Protein AF-A0A4Q5S3W0-F1 (afdb_monomer)

Solvent-accessible surface area (backbone atoms only — not comparable to full-atom values): 9272 Å² total; per-residue (Å²): 74,95,54,60,67,62,46,53,51,48,44,29,72,75,70,70,49,23,37,28,46,32,38,72,36,63,90,73,89,67,72,63,50,36,29,35,70,82,35,86,47,76,82,30,30,41,40,31,40,32,25,59,81,91,46,76,46,78,47,56,24,71,70,56,92,60,81,40,76,65,54,49,39,42,76,76,72,42,69,72,87,57,62,53,79,47,75,51,96,54,44,70,61,51,54,50,51,45,48,74,72,70,40,46,64,44,30,39,39,37,36,78,93,41,34,38,38,38,30,32,58,32,42,92,83,70,68,28,35,42,30,40,36,45,63,32,71,69,46,51,52,52,54,50,51,52,33,55,50,19,75,67,50,86,80,68,73,51,67,41,81,46,81,79,130

Mean predicted aligned error: 3.51 Å

Secondary structure (DSSP, 8-state):
---HHHHHHHHHHHH----EEEEEE-SS--SSEEEETTEE----EEEEEEEETTEEEEEEEE-S----HHHHHHHHH-SS--EEEEE-SSHHHHHHHHHHTT--EEEEEEETTTEEEEEE--HHHHSSEEEEEEE-HHHHHHHHHHHHHHHT--SSS-EEEEPP-

Nearest PDB structures (foldseek):
  6bu2-assembly1_A  TM=6.982E-01  e=1.074E-04  Mycobacterium tuberculosis H37Rv
  6qh4-as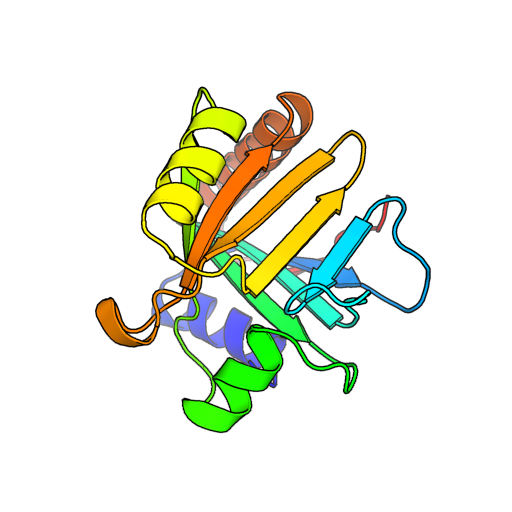sembly2_B  TM=7.140E-01  e=3.684E-04  Homo sapiens
  6qh4-assembly1_C  TM=6.798E-01  e=8.209E-04  Homo sapiens
  3rmu-assembly2_D  TM=6.632E-01  e=1.945E-03  Homo sapiens
  6qh4-assembly1_A  TM=6.813E-01  e=2.648E-03  Homo sapiens

Foldseek 3Di:
DADVVVVLVCCCVPPVWFQKAKEFFDDDDQPWAKDAQRHGDDFGDMWIWTDDQPDIDIDDDGDDPTDALVVVCCVPPNDDAAEDEDEDPDLVVVVVVCVVVVFGQRMWTDRPLAKTKTWTPCCVPPVHIYIYIDGDPVNVVVVVVRHVCRVPDPSPPSYHYDDDD

Radius of gyration: 15.9 Å; Cα contacts (8 Å, |Δi|>4): 300; chains: 1; bounding box: 43×34×37 Å

Structure (mmCIF, N/CA/C/O backbone):
data_AF-A0A4Q5S3W0-F1
#
_entry.id   AF-A0A4Q5S3W0-F1
#
loop_
_atom_site.group_PDB
_atom_site.id
_atom_site.type_symbol
_atom_site.label_atom_id
_atom_site.label_alt_id
_atom_site.label_comp_id
_atom_site.label_asym_id
_atom_site.label_entity_id
_atom_site.label_seq_id
_atom_site.pdbx_PDB_ins_code
_atom_site.Cartn_x
_atom_site.Cartn_y
_atom_site.Cartn_z
_atom_site.occupancy
_atom_site.B_iso_or_equiv
_atom_site.auth_seq_id
_atom_site.auth_comp_id
_atom_site.auth_asym_id
_atom_site.auth_atom_id
_atom_site.pdbx_PDB_model_num
ATOM 1 N N . MET A 1 1 ? 3.493 -7.693 6.218 1.00 93.69 1 MET A N 1
ATOM 2 C CA . MET A 1 1 ? 4.465 -8.808 6.386 1.00 93.69 1 MET A CA 1
ATOM 3 C C . MET A 1 1 ? 5.479 -8.464 7.467 1.00 93.69 1 MET A C 1
ATOM 5 O O . MET A 1 1 ? 5.477 -7.321 7.905 1.00 93.69 1 MET A O 1
ATOM 9 N N . THR A 1 2 ? 6.307 -9.422 7.899 1.00 95.44 2 THR A N 1
ATOM 10 C CA . THR A 1 2 ? 7.346 -9.208 8.931 1.00 95.44 2 THR A CA 1
ATOM 11 C C . THR A 1 2 ? 8.768 -9.070 8.375 1.00 95.44 2 THR A C 1
ATOM 13 O O . THR A 1 2 ? 9.614 -8.506 9.059 1.00 95.44 2 THR A O 1
ATOM 16 N N . ASP A 1 3 ? 9.024 -9.548 7.153 1.00 97.25 3 ASP A N 1
ATOM 17 C CA . ASP A 1 3 ? 10.288 -9.363 6.429 1.00 97.25 3 ASP A CA 1
ATOM 18 C C . ASP A 1 3 ? 10.002 -9.083 4.944 1.00 97.25 3 ASP A C 1
ATOM 20 O O . ASP A 1 3 ? 9.650 -9.975 4.168 1.00 97.25 3 ASP A O 1
ATOM 24 N N . ILE A 1 4 ? 10.107 -7.814 4.557 1.00 98.19 4 ILE A N 1
ATOM 25 C CA . ILE A 1 4 ? 9.831 -7.341 3.203 1.00 98.19 4 ILE A CA 1
ATOM 26 C C . ILE A 1 4 ? 10.928 -7.742 2.217 1.00 98.19 4 ILE A C 1
ATOM 28 O O . ILE A 1 4 ? 10.634 -7.909 1.038 1.00 98.19 4 ILE A O 1
ATOM 32 N N . PHE A 1 5 ? 12.172 -7.942 2.665 1.00 98.12 5 PHE A N 1
ATOM 33 C CA . PHE A 1 5 ? 13.259 -8.368 1.779 1.00 98.12 5 PHE A CA 1
ATOM 34 C C . PHE A 1 5 ? 13.069 -9.823 1.372 1.00 98.12 5 PHE A C 1
ATOM 36 O O . PHE A 1 5 ? 13.166 -10.148 0.188 1.00 98.12 5 PHE A O 1
ATOM 43 N N . ALA A 1 6 ? 12.704 -10.676 2.332 1.00 98.12 6 ALA A N 1
ATOM 44 C CA . ALA A 1 6 ? 12.301 -12.045 2.042 1.00 98.12 6 ALA A CA 1
ATOM 45 C C . ALA A 1 6 ? 11.076 -12.084 1.113 1.00 98.12 6 ALA A C 1
ATOM 47 O O . ALA A 1 6 ? 11.063 -12.859 0.158 1.00 98.12 6 ALA A O 1
ATOM 48 N N . ALA A 1 7 ? 10.077 -11.222 1.337 1.00 98.00 7 ALA A N 1
ATOM 49 C CA . ALA A 1 7 ? 8.895 -11.153 0.480 1.00 98.00 7 ALA A CA 1
ATOM 50 C C . ALA A 1 7 ? 9.231 -10.711 -0.957 1.00 98.00 7 ALA A C 1
ATOM 52 O O . ALA A 1 7 ? 8.827 -11.386 -1.901 1.00 98.00 7 ALA A O 1
ATOM 53 N N . MET A 1 8 ? 10.011 -9.640 -1.150 1.00 98.44 8 MET A N 1
ATOM 54 C CA . MET A 1 8 ? 10.455 -9.202 -2.484 1.00 98.44 8 MET A CA 1
ATOM 55 C C . MET A 1 8 ? 11.221 -10.311 -3.213 1.00 98.44 8 MET A C 1
ATOM 57 O O . MET A 1 8 ? 10.956 -10.573 -4.387 1.00 98.44 8 MET A O 1
ATOM 61 N N . ALA A 1 9 ? 12.125 -11.011 -2.517 1.00 98.06 9 ALA A N 1
ATOM 62 C CA . ALA A 1 9 ? 12.862 -12.139 -3.083 1.00 98.06 9 ALA A CA 1
ATOM 63 C C . ALA A 1 9 ? 11.935 -13.302 -3.481 1.00 98.06 9 ALA A C 1
ATOM 65 O O . ALA A 1 9 ? 12.111 -13.884 -4.550 1.00 98.06 9 ALA A O 1
ATOM 66 N N . GLN A 1 10 ? 10.923 -13.618 -2.666 1.00 97.50 10 GLN A N 1
ATOM 67 C CA . GLN A 1 10 ? 9.922 -14.641 -2.990 1.00 97.50 10 GLN A CA 1
ATOM 68 C C . GLN A 1 10 ? 9.097 -14.268 -4.223 1.00 97.50 10 GLN A C 1
ATOM 70 O O . GLN A 1 10 ? 8.951 -15.093 -5.120 1.00 97.50 10 GLN A O 1
ATOM 75 N N . TRP A 1 11 ? 8.590 -13.035 -4.297 1.00 97.50 11 TRP A N 1
ATOM 76 C CA . TRP A 1 11 ? 7.824 -12.559 -5.453 1.00 97.50 11 TRP A CA 1
ATOM 77 C C . TRP A 1 11 ? 8.663 -12.554 -6.731 1.00 97.50 11 TRP A C 1
ATOM 79 O O . TRP A 1 11 ? 8.210 -13.031 -7.771 1.00 97.50 11 TRP A O 1
ATOM 89 N N . THR A 1 12 ? 9.913 -12.104 -6.626 1.00 98.00 12 THR A N 1
ATOM 90 C CA . THR A 1 12 ? 10.872 -12.142 -7.732 1.00 98.00 12 THR A CA 1
ATOM 91 C C . THR A 1 12 ? 11.125 -13.578 -8.197 1.00 98.00 12 THR A C 1
ATOM 93 O O . THR A 1 12 ? 11.044 -13.869 -9.385 1.00 98.00 12 THR A O 1
ATOM 96 N N . GLY A 1 13 ? 11.405 -14.502 -7.272 1.00 97.31 13 GLY A N 1
ATOM 97 C CA . GLY A 1 13 ? 11.753 -15.884 -7.605 1.00 97.31 13 GLY A CA 1
ATOM 98 C C . GLY A 1 13 ? 10.583 -16.729 -8.114 1.00 97.31 13 GLY A C 1
ATOM 99 O O . GLY A 1 13 ? 10.784 -17.586 -8.970 1.00 97.31 13 GLY A O 1
ATOM 100 N N . LEU A 1 14 ? 9.370 -16.508 -7.599 1.00 96.75 14 LEU A N 1
ATOM 101 C CA . LEU A 1 14 ? 8.184 -17.281 -7.983 1.00 96.75 14 LEU A CA 1
ATOM 102 C C . LEU A 1 14 ? 7.526 -16.760 -9.260 1.00 96.75 14 LEU A C 1
ATOM 104 O O . LEU A 1 14 ? 7.054 -17.560 -10.065 1.00 96.75 14 LEU A O 1
ATOM 108 N N . PHE A 1 15 ? 7.472 -15.439 -9.426 1.00 95.50 15 PHE A N 1
ATOM 109 C CA . PHE A 1 15 ? 6.669 -14.805 -10.472 1.00 95.50 15 PHE A CA 1
ATOM 110 C C . PHE A 1 15 ? 7.498 -14.000 -11.474 1.00 95.50 15 PHE A C 1
ATOM 112 O O . PHE A 1 15 ? 6.951 -13.543 -12.469 1.00 95.50 15 PHE A O 1
ATOM 119 N N . GLY A 1 16 ? 8.802 -13.816 -11.242 1.00 95.69 16 GLY A N 1
ATOM 120 C CA . GLY A 1 16 ? 9.631 -12.960 -12.093 1.00 95.69 16 GLY A CA 1
ATOM 121 C C . GLY A 1 16 ? 9.274 -11.475 -11.982 1.00 95.69 16 GLY A C 1
ATOM 122 O O . GLY A 1 16 ? 9.587 -10.706 -12.883 1.00 95.69 16 GLY A O 1
ATOM 123 N N . VAL A 1 17 ? 8.610 -11.070 -10.895 1.00 96.25 17 VAL A N 1
ATOM 124 C CA . VAL A 1 17 ? 8.181 -9.684 -10.672 1.00 96.25 17 VAL A CA 1
ATOM 125 C C . VAL A 1 17 ? 9.356 -8.843 -10.190 1.00 96.25 17 VAL A C 1
ATOM 127 O O . VAL A 1 17 ? 9.997 -9.181 -9.195 1.00 96.25 17 VAL A O 1
ATOM 130 N N . GLY A 1 18 ? 9.592 -7.716 -10.856 1.00 96.38 18 GLY A N 1
ATOM 131 C CA . GLY A 1 18 ? 10.578 -6.727 -10.448 1.00 96.38 18 GLY A CA 1
ATOM 132 C C . GLY A 1 18 ? 10.780 -5.611 -11.488 1.00 96.38 18 GLY A C 1
ATOM 133 O O . GLY A 1 18 ? 10.116 -5.590 -12.523 1.00 96.38 18 GLY A O 1
ATOM 134 N N . PRO A 1 19 ? 11.673 -4.646 -11.208 1.00 98.38 19 PRO A N 1
ATOM 135 C CA . PRO A 1 19 ? 12.298 -4.453 -9.908 1.00 98.38 19 PRO A CA 1
ATOM 136 C C . PRO A 1 19 ? 11.253 -3.968 -8.891 1.00 98.38 19 PRO A C 1
ATOM 138 O O . PRO A 1 19 ? 10.188 -3.461 -9.256 1.00 98.38 19 PRO A O 1
ATOM 141 N N . PHE A 1 20 ? 11.555 -4.110 -7.608 1.00 98.62 20 PHE A N 1
ATOM 142 C CA . PHE A 1 20 ? 10.811 -3.466 -6.533 1.00 98.62 20 PHE A CA 1
ATOM 143 C C . PHE A 1 20 ? 11.417 -2.098 -6.216 1.00 98.62 20 PHE A C 1
ATOM 145 O O . PHE A 1 20 ? 12.617 -1.979 -5.984 1.00 98.62 20 PHE A O 1
ATOM 152 N N . PHE A 1 21 ? 10.581 -1.068 -6.159 1.00 98.12 21 PHE A N 1
ATOM 153 C CA . PHE A 1 21 ? 10.924 0.271 -5.689 1.00 98.12 21 PHE A CA 1
ATOM 154 C C . PHE A 1 21 ? 10.673 0.337 -4.182 1.00 98.12 21 PHE A C 1
ATOM 156 O O . PHE A 1 21 ? 9.521 0.382 -3.746 1.00 98.12 21 PHE A O 1
ATOM 163 N N . LEU A 1 22 ? 11.743 0.297 -3.388 1.00 97.69 22 LEU A N 1
ATOM 164 C CA . LEU A 1 22 ? 11.684 0.226 -1.931 1.00 97.69 22 LEU A CA 1
ATOM 165 C C . LEU A 1 22 ? 11.746 1.623 -1.308 1.00 97.69 22 LEU A C 1
ATOM 167 O O . LEU A 1 22 ? 12.716 2.356 -1.475 1.00 97.69 22 LEU A O 1
ATOM 171 N N . TYR A 1 23 ? 10.730 1.958 -0.523 1.00 94.06 23 TYR A N 1
ATOM 172 C CA . TYR A 1 23 ? 10.621 3.190 0.243 1.00 94.06 23 TYR A CA 1
ATOM 173 C C . TYR A 1 23 ? 10.865 2.924 1.722 1.00 94.06 23 TYR A C 1
ATOM 175 O O . TYR A 1 23 ? 10.155 2.134 2.352 1.00 94.06 23 TYR A O 1
ATOM 183 N N . ARG A 1 24 ? 11.823 3.654 2.301 1.00 92.75 24 ARG A N 1
ATOM 184 C CA . ARG A 1 24 ? 12.076 3.664 3.745 1.00 92.75 24 ARG A CA 1
ATOM 185 C C . ARG A 1 24 ? 11.354 4.817 4.408 1.00 92.75 24 ARG A C 1
ATOM 187 O O . ARG A 1 24 ? 11.559 5.992 4.094 1.00 92.75 24 ARG A O 1
ATOM 194 N N . ILE A 1 25 ? 10.491 4.473 5.348 1.00 88.50 25 ILE A N 1
ATOM 195 C CA . ILE A 1 25 ? 9.631 5.416 6.034 1.00 88.50 25 ILE A CA 1
ATOM 196 C C . ILE A 1 25 ? 10.058 5.432 7.500 1.00 88.50 25 ILE A C 1
ATOM 198 O O . ILE A 1 25 ? 9.545 4.664 8.300 1.00 88.50 25 ILE A O 1
ATOM 202 N N . GLY A 1 26 ? 11.032 6.290 7.813 1.00 82.75 26 GLY A N 1
ATOM 203 C CA . GLY A 1 26 ? 11.494 6.531 9.180 1.00 82.75 26 GLY A CA 1
ATOM 204 C C . GLY A 1 26 ? 10.574 7.425 10.012 1.00 82.75 26 GLY A C 1
ATOM 205 O O . GLY A 1 26 ? 9.504 7.844 9.552 1.00 82.75 26 GLY A O 1
ATOM 206 N N . ASP A 1 27 ? 11.058 7.739 11.208 1.00 65.38 27 ASP A N 1
ATOM 207 C CA . ASP A 1 27 ? 10.417 8.615 12.178 1.00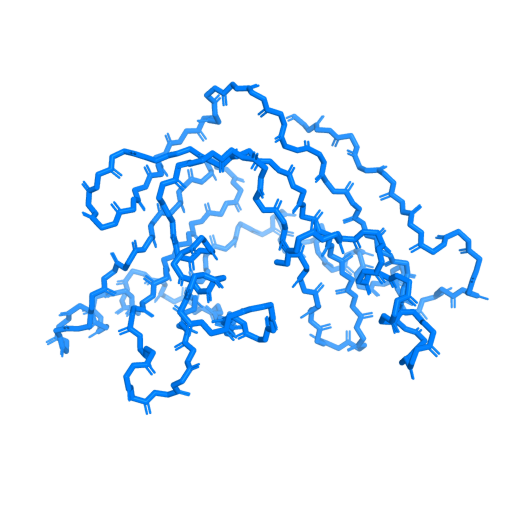 65.38 27 ASP A CA 1
ATOM 208 C C . ASP A 1 27 ? 10.232 10.037 11.624 1.00 65.38 27 ASP A C 1
ATOM 210 O O . ASP A 1 27 ? 10.994 10.547 10.797 1.00 65.38 27 ASP A O 1
ATOM 214 N N . GLY A 1 28 ? 9.133 10.670 12.019 1.00 61.75 28 GLY A N 1
ATOM 215 C CA . GLY A 1 28 ? 8.823 12.040 11.634 1.00 61.75 28 GLY A CA 1
ATOM 216 C C . GLY A 1 28 ? 7.382 12.225 11.189 1.00 61.75 28 GLY A C 1
ATOM 217 O O . GLY A 1 28 ? 6.778 11.371 10.539 1.00 61.75 28 GLY A O 1
ATOM 218 N N . ALA A 1 29 ? 6.836 13.392 11.526 1.00 53.00 29 ALA A N 1
ATOM 219 C CA . ALA A 1 29 ? 5.527 13.807 11.060 1.00 53.00 29 ALA A CA 1
ATOM 220 C C . ALA A 1 29 ? 5.540 13.886 9.528 1.00 53.00 29 ALA A C 1
ATOM 222 O O . ALA A 1 29 ? 6.164 14.773 8.943 1.00 53.00 29 ALA A O 1
ATOM 223 N N . ARG A 1 30 ? 4.844 12.958 8.868 1.00 65.75 30 ARG A N 1
ATOM 224 C CA . ARG A 1 30 ? 4.467 13.150 7.470 1.00 65.75 30 ARG A CA 1
ATOM 225 C C . ARG A 1 30 ? 3.525 14.355 7.416 1.00 65.75 30 ARG A C 1
ATOM 227 O O . ARG A 1 30 ? 2.597 14.407 8.226 1.00 65.75 30 ARG A O 1
ATOM 234 N N . PRO A 1 31 ? 3.741 15.325 6.515 1.00 56.19 31 PRO A N 1
ATOM 235 C CA . PRO A 1 31 ? 2.749 16.366 6.304 1.00 56.19 31 PRO A CA 1
ATOM 236 C C . PRO A 1 31 ? 1.428 15.702 5.906 1.00 56.19 31 PRO A C 1
ATOM 238 O O . PRO A 1 31 ? 1.422 14.815 5.054 1.00 56.19 31 PRO A O 1
ATOM 241 N N . GLY A 1 32 ? 0.336 16.118 6.547 1.00 75.62 32 GLY A N 1
ATOM 242 C CA . GLY A 1 32 ? -1.000 15.587 6.293 1.00 75.62 32 GLY A CA 1
ATOM 243 C C . GLY A 1 32 ? -1.705 15.020 7.519 1.00 75.62 32 GLY A C 1
ATOM 244 O O . GLY A 1 32 ? -1.291 15.230 8.661 1.00 75.62 32 GLY A O 1
ATOM 245 N N . VAL A 1 33 ? -2.807 14.321 7.257 1.00 83.62 33 VAL A N 1
ATOM 246 C CA . VAL A 1 33 ? -3.663 13.694 8.268 1.00 83.62 33 VAL A CA 1
ATOM 247 C C . VAL A 1 33 ? -3.594 12.188 8.082 1.00 83.62 33 VAL A C 1
ATOM 249 O O . VAL A 1 33 ? -3.676 11.678 6.969 1.00 83.62 33 VAL A O 1
ATOM 252 N N . SER A 1 34 ? -3.412 11.455 9.172 1.00 92.25 34 SER A N 1
ATOM 253 C CA . SER A 1 34 ? -3.483 9.999 9.167 1.00 92.25 34 SER A CA 1
ATOM 254 C C . SER A 1 34 ? -4.276 9.546 10.379 1.00 92.25 34 SER A C 1
ATOM 256 O O . SER A 1 34 ? -3.943 9.904 11.511 1.00 92.25 34 SER A O 1
ATOM 258 N N . LEU A 1 35 ? -5.355 8.810 10.132 1.00 95.94 35 LEU A N 1
ATOM 259 C CA . LEU A 1 35 ? -6.269 8.312 11.148 1.00 95.94 35 LEU A CA 1
ATOM 260 C C . LEU A 1 35 ? -6.368 6.796 11.049 1.00 95.94 35 LEU A C 1
ATOM 262 O O . LEU A 1 35 ? -6.514 6.262 9.957 1.00 95.94 35 LEU A O 1
ATOM 266 N N . TYR A 1 36 ? -6.363 6.120 12.191 1.00 97.12 36 TYR A N 1
ATOM 267 C CA . TYR A 1 36 ? -6.736 4.718 12.328 1.00 97.12 36 TYR A CA 1
ATOM 268 C C . TYR A 1 36 ? -7.913 4.624 13.299 1.00 97.12 36 TYR A C 1
ATOM 270 O O . TYR A 1 36 ? -7.818 5.088 14.440 1.00 97.12 36 TYR A O 1
ATOM 278 N N . ARG A 1 37 ? -9.046 4.090 12.827 1.00 96.94 37 ARG A N 1
ATOM 279 C CA . ARG A 1 37 ? -10.326 4.028 13.558 1.00 96.94 37 ARG A CA 1
ATOM 280 C C . ARG A 1 37 ? -10.661 5.366 14.243 1.00 96.94 37 ARG A C 1
ATOM 282 O O . ARG A 1 37 ? -10.954 5.440 15.438 1.00 96.94 37 ARG A O 1
ATOM 289 N N . GLY A 1 38 ? -10.513 6.451 13.475 1.00 96.06 38 GLY A N 1
ATOM 290 C CA . GLY A 1 38 ? -10.779 7.835 13.887 1.00 96.06 38 GLY A CA 1
ATOM 291 C C . GLY A 1 38 ? -9.735 8.492 14.801 1.00 96.06 38 GLY A C 1
ATOM 292 O O . GLY A 1 38 ? -9.924 9.642 15.195 1.00 96.06 38 GLY A O 1
ATOM 293 N N . LYS A 1 39 ? -8.639 7.810 15.156 1.00 95.19 39 LYS A N 1
ATOM 294 C CA . LYS A 1 39 ? -7.584 8.351 16.032 1.00 95.19 39 LYS A CA 1
ATOM 295 C C . LYS A 1 39 ? -6.319 8.686 15.242 1.00 95.19 39 LYS A C 1
ATOM 297 O O . LYS A 1 39 ? -6.002 7.937 14.324 1.00 95.19 39 LYS A O 1
ATOM 302 N N . PRO A 1 40 ? -5.567 9.743 15.608 1.00 93.44 40 PRO A N 1
ATOM 303 C CA . PRO A 1 40 ? -4.287 10.049 14.977 1.00 93.44 40 PRO A CA 1
ATOM 304 C C . PRO A 1 40 ? -3.357 8.837 14.948 1.00 93.44 40 PRO A C 1
ATOM 306 O O . PRO A 1 40 ? -3.197 8.143 15.953 1.00 93.44 40 PRO A O 1
ATOM 309 N N . TRP A 1 41 ? -2.743 8.606 13.795 1.00 91.25 41 TRP A N 1
ATOM 310 C CA . TRP A 1 41 ? -1.892 7.454 13.540 1.00 91.25 41 TRP A CA 1
ATOM 311 C C . TRP A 1 41 ? -0.661 7.845 12.719 1.00 91.25 41 TRP A C 1
ATOM 313 O O . TRP A 1 41 ? -0.689 8.824 11.974 1.00 91.25 41 TRP A O 1
ATOM 323 N N . GLN A 1 42 ? 0.430 7.090 12.866 1.00 88.62 42 GLN A N 1
ATOM 324 C CA . GLN A 1 42 ? 1.671 7.300 12.125 1.00 88.62 42 GLN A CA 1
ATOM 325 C C . GLN A 1 42 ? 2.266 5.971 11.667 1.00 88.62 42 GLN A C 1
ATOM 327 O O . GLN A 1 42 ? 2.462 5.054 12.465 1.00 88.62 42 GLN A O 1
ATOM 332 N N . PHE A 1 43 ? 2.612 5.906 10.383 1.00 90.31 43 PHE A N 1
ATOM 333 C CA . PHE A 1 43 ? 3.319 4.771 9.808 1.00 90.31 43 PHE A CA 1
ATOM 334 C C . PHE A 1 43 ? 4.831 4.962 9.882 1.00 90.31 43 PHE A C 1
ATOM 336 O O . PHE A 1 43 ? 5.366 5.935 9.344 1.00 90.31 43 PHE A O 1
ATOM 343 N N . GLU A 1 44 ? 5.510 3.953 10.411 1.00 92.00 44 GLU A N 1
ATOM 344 C CA . GLU A 1 44 ? 6.936 3.732 10.201 1.00 92.00 44 GLU A CA 1
ATOM 345 C C . GLU A 1 44 ? 7.132 2.335 9.635 1.00 92.00 44 GLU A C 1
ATOM 347 O O . GLU A 1 44 ? 6.451 1.387 10.040 1.00 92.00 44 GLU A O 1
ATOM 352 N N . GLY A 1 45 ? 8.065 2.208 8.700 1.00 94.19 45 GLY A N 1
ATOM 353 C CA . GLY A 1 45 ? 8.381 0.931 8.090 1.00 94.19 45 GLY A CA 1
ATOM 354 C C . GLY A 1 45 ? 8.806 1.048 6.640 1.00 94.19 45 GLY A C 1
ATOM 355 O O . GLY A 1 45 ? 9.457 2.009 6.226 1.00 94.19 45 GLY A O 1
ATOM 356 N N . LEU A 1 46 ? 8.458 0.026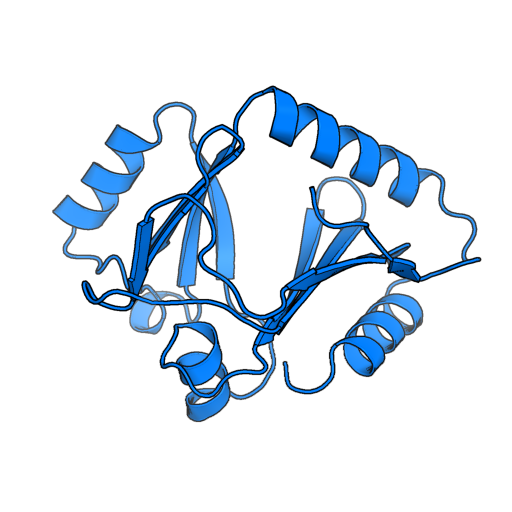 5.873 1.00 95.94 46 LEU A N 1
ATOM 357 C CA . LEU A 1 46 ? 8.901 -0.192 4.509 1.00 95.94 46 LEU A CA 1
ATOM 358 C C . LEU A 1 46 ? 7.691 -0.429 3.610 1.00 95.94 46 LEU A C 1
ATOM 360 O O . LEU A 1 46 ? 6.786 -1.189 3.965 1.00 95.94 46 LEU A O 1
ATOM 364 N N . ILE A 1 47 ? 7.707 0.205 2.442 1.00 96.75 47 ILE A N 1
ATOM 365 C CA . ILE A 1 47 ? 6.768 -0.064 1.350 1.00 96.75 47 ILE A CA 1
ATOM 366 C C . ILE A 1 47 ? 7.596 -0.396 0.119 1.00 96.75 47 ILE A C 1
ATOM 368 O O . ILE A 1 47 ? 8.517 0.347 -0.207 1.00 96.75 47 ILE A O 1
ATOM 372 N N . ALA A 1 48 ? 7.287 -1.492 -0.562 1.00 98.19 48 ALA A N 1
ATOM 373 C CA . ALA A 1 48 ? 7.907 -1.837 -1.831 1.00 98.19 48 ALA A CA 1
ATOM 374 C C . ALA A 1 48 ? 6.836 -1.963 -2.911 1.00 98.19 48 ALA A C 1
ATOM 376 O O . ALA A 1 48 ? 5.879 -2.717 -2.748 1.00 98.19 48 ALA A O 1
ATOM 377 N N . LEU A 1 49 ? 7.012 -1.229 -4.006 1.00 98.19 49 LEU A N 1
ATOM 378 C CA . LEU A 1 49 ? 6.098 -1.237 -5.144 1.00 98.19 49 LEU A CA 1
ATOM 379 C C . LEU A 1 49 ? 6.747 -1.945 -6.325 1.00 98.19 49 LEU A C 1
ATOM 381 O O . LEU A 1 49 ? 7.917 -1.719 -6.614 1.00 98.19 49 LEU A O 1
ATOM 385 N N . SER A 1 50 ? 5.988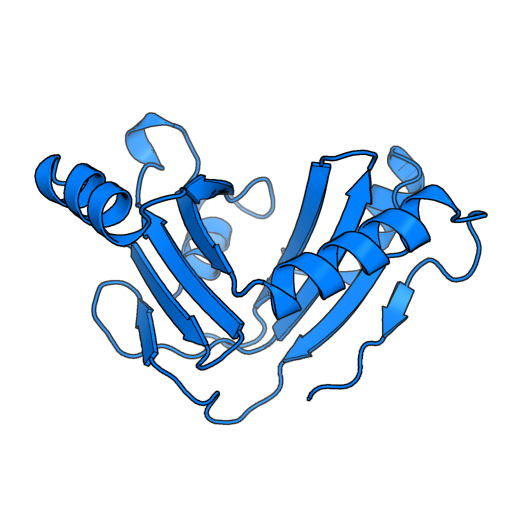 -2.759 -7.039 1.00 98.44 50 SER A N 1
ATOM 386 C CA . SER A 1 50 ? 6.369 -3.275 -8.351 1.00 98.44 50 SER A CA 1
ATOM 387 C C . SER A 1 50 ? 5.137 -3.379 -9.241 1.00 98.44 50 SER A C 1
ATOM 389 O O . SER A 1 50 ? 4.016 -3.112 -8.802 1.00 98.44 50 SER A O 1
ATOM 391 N N . PHE A 1 51 ? 5.348 -3.739 -10.499 1.00 98.38 51 PHE A N 1
ATOM 392 C CA . PHE A 1 51 ? 4.283 -3.923 -11.470 1.00 98.38 51 PHE A CA 1
ATOM 393 C C . PHE A 1 51 ? 4.492 -5.205 -12.265 1.00 98.38 51 PHE A C 1
ATOM 395 O O . PHE A 1 51 ? 5.612 -5.508 -12.671 1.00 98.38 51 PHE A O 1
ATOM 402 N N . ASP A 1 52 ? 3.389 -5.894 -12.537 1.00 96.81 52 ASP A N 1
ATOM 403 C CA . ASP A 1 52 ? 3.297 -6.950 -13.541 1.00 96.81 52 ASP A CA 1
ATOM 40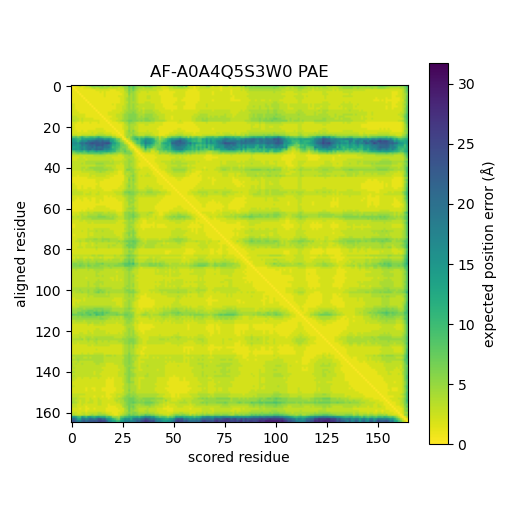4 C C . ASP A 1 52 ? 2.160 -6.608 -14.510 1.00 96.81 52 ASP A C 1
ATOM 406 O O . ASP A 1 52 ? 0.978 -6.631 -14.157 1.00 96.81 52 ASP A O 1
ATOM 410 N N . GLY A 1 53 ? 2.520 -6.170 -15.718 1.00 95.69 53 GLY A N 1
ATOM 411 C CA . GLY A 1 53 ? 1.576 -5.523 -16.626 1.00 95.69 53 GLY A CA 1
ATOM 412 C C . GLY A 1 53 ? 0.901 -4.316 -15.962 1.00 95.69 53 GLY A C 1
ATOM 413 O O . GLY A 1 53 ? 1.573 -3.383 -15.519 1.00 95.69 53 GLY A O 1
ATOM 414 N N . ASP A 1 54 ? -0.431 -4.336 -15.894 1.00 95.25 54 ASP A N 1
ATOM 415 C CA . ASP A 1 54 ? -1.234 -3.276 -15.271 1.00 95.25 54 ASP A CA 1
ATOM 416 C C . ASP A 1 54 ? -1.478 -3.487 -13.767 1.00 95.25 54 ASP A C 1
ATOM 418 O O . ASP A 1 54 ? -2.000 -2.593 -13.098 1.00 95.25 54 ASP A O 1
ATOM 422 N N . LEU A 1 55 ? -1.094 -4.642 -13.214 1.00 96.69 55 LEU A N 1
ATOM 423 C CA . LEU A 1 55 ? -1.246 -4.932 -11.793 1.00 96.69 55 LEU A CA 1
ATOM 424 C C . LEU A 1 55 ? -0.102 -4.293 -11.002 1.00 96.69 55 LEU A C 1
ATOM 426 O O . LEU A 1 55 ? 1.062 -4.643 -11.190 1.00 96.69 55 LEU A O 1
ATOM 430 N N . GLN A 1 56 ? -0.438 -3.399 -10.071 1.00 97.75 56 GLN A N 1
ATOM 431 C CA . GLN A 1 56 ? 0.507 -2.954 -9.050 1.00 97.75 56 GLN A CA 1
ATOM 432 C C . GLN A 1 56 ? 0.568 -3.979 -7.915 1.00 97.75 56 GLN A C 1
ATOM 434 O O . GLN A 1 56 ? -0.459 -4.393 -7.377 1.00 97.75 56 GLN A O 1
ATOM 439 N N . ILE A 1 57 ? 1.786 -4.342 -7.523 1.00 98.31 57 ILE A N 1
ATOM 440 C CA . ILE A 1 57 ? 2.069 -5.198 -6.375 1.00 98.31 57 ILE A CA 1
ATOM 441 C C . ILE A 1 57 ? 2.692 -4.316 -5.299 1.00 98.31 57 ILE A C 1
ATOM 443 O O . ILE A 1 57 ? 3.778 -3.768 -5.489 1.00 98.31 57 ILE A O 1
ATOM 447 N N . GLU A 1 58 ? 1.997 -4.180 -4.174 1.00 98.19 58 GLU A N 1
ATOM 448 C CA . GLU A 1 58 ? 2.458 -3.417 -3.019 1.00 98.19 58 GLU A CA 1
ATOM 449 C C . GLU A 1 58 ? 2.746 -4.352 -1.842 1.00 98.19 58 GLU A C 1
ATOM 451 O O . GLU A 1 58 ? 1.888 -5.105 -1.374 1.00 98.19 58 GLU A O 1
ATOM 456 N N . LEU A 1 59 ? 3.981 -4.294 -1.349 1.00 98.50 59 LEU A N 1
ATOM 457 C CA . LEU A 1 59 ? 4.422 -5.001 -0.160 1.00 98.50 59 LEU A CA 1
ATOM 458 C C . LEU A 1 59 ? 4.609 -4.002 0.979 1.00 98.50 59 LEU A C 1
ATOM 460 O O . LEU A 1 59 ? 5.305 -3.004 0.825 1.00 98.50 59 LEU A O 1
ATOM 464 N N . ILE A 1 60 ? 4.012 -4.292 2.135 1.00 98.00 60 ILE A N 1
ATOM 465 C CA . ILE A 1 60 ? 4.020 -3.399 3.297 1.00 98.00 60 ILE A CA 1
ATOM 466 C C . ILE A 1 60 ? 4.546 -4.138 4.525 1.00 98.00 60 ILE A C 1
ATOM 468 O O . ILE A 1 60 ? 4.033 -5.198 4.918 1.00 98.00 60 ILE A O 1
ATOM 472 N N . GLN A 1 61 ? 5.543 -3.541 5.171 1.00 97.56 61 GLN A N 1
ATOM 473 C CA . GLN A 1 61 ? 6.033 -3.931 6.487 1.00 97.56 61 GLN A CA 1
ATOM 474 C C . GLN A 1 61 ? 6.018 -2.712 7.400 1.00 97.56 61 GLN A C 1
ATOM 476 O O . GLN A 1 61 ? 6.808 -1.792 7.220 1.00 97.56 61 GLN A O 1
ATOM 481 N N . GLN A 1 62 ? 5.156 -2.733 8.409 1.00 95.69 62 GLN A N 1
ATOM 482 C CA . GLN A 1 62 ? 5.205 -1.754 9.487 1.00 95.69 62 GLN A CA 1
ATOM 483 C C . GLN A 1 62 ? 6.275 -2.168 10.507 1.00 95.69 62 GLN A C 1
ATOM 485 O O . GLN A 1 62 ? 6.379 -3.351 10.831 1.00 95.69 62 GLN A O 1
ATOM 490 N N . SER A 1 63 ? 7.073 -1.214 10.987 1.00 93.31 63 SER A N 1
ATOM 491 C CA . SER A 1 63 ? 8.143 -1.452 11.966 1.00 93.31 63 SER A CA 1
ATOM 492 C C . SER A 1 63 ? 7.866 -0.880 13.354 1.00 93.31 63 SER A C 1
ATOM 494 O O . SER A 1 63 ? 8.525 -1.301 14.298 1.00 93.31 63 SER A O 1
ATOM 496 N N . ASN A 1 64 ? 6.934 0.069 13.491 1.00 91.12 64 ASN A N 1
ATOM 497 C CA . ASN A 1 64 ? 6.512 0.570 14.799 1.00 91.12 64 ASN A CA 1
ATOM 498 C C . ASN A 1 64 ? 5.329 -0.237 15.363 1.00 91.12 64 ASN A C 1
ATOM 500 O O . ASN A 1 64 ? 4.576 -0.878 14.626 1.00 91.12 64 ASN A O 1
ATOM 504 N N . ASP A 1 65 ? 5.115 -0.123 16.673 1.00 90.50 65 ASP A N 1
ATOM 505 C CA . ASP A 1 65 ? 4.063 -0.851 17.398 1.00 90.50 65 ASP A CA 1
ATOM 506 C C . ASP A 1 65 ? 2.699 -0.135 17.381 1.00 90.50 65 ASP A C 1
ATOM 508 O O . ASP A 1 65 ? 1.797 -0.458 18.158 1.00 90.50 65 ASP A O 1
ATOM 512 N N . THR A 1 66 ? 2.521 0.874 16.521 1.00 92.12 66 THR A N 1
ATOM 513 C CA . THR A 1 66 ? 1.255 1.615 16.468 1.00 92.12 66 THR 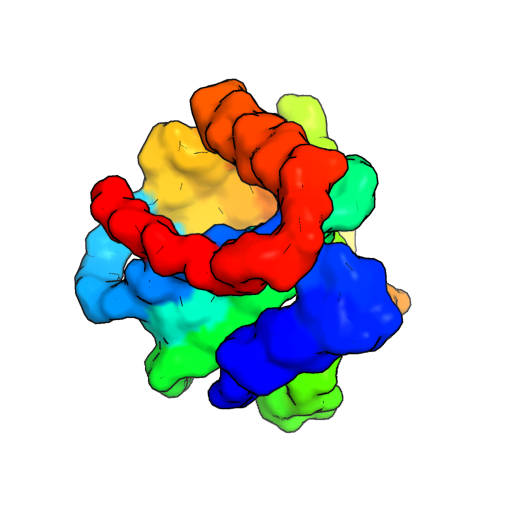A CA 1
ATOM 514 C C . THR A 1 66 ? 0.126 0.734 15.904 1.00 92.12 66 THR A C 1
ATOM 516 O O . THR A 1 66 ? 0.308 0.070 14.878 1.00 92.12 66 THR A O 1
ATOM 519 N N . PRO A 1 67 ? -1.067 0.705 16.527 1.00 95.62 67 PRO A N 1
ATOM 520 C CA . PRO A 1 67 ? -2.206 -0.019 15.969 1.00 95.62 67 PRO A CA 1
ATOM 521 C C . PRO A 1 67 ? -2.581 0.509 14.580 1.00 95.62 67 PRO A C 1
ATOM 523 O O . PRO A 1 67 ? -2.668 1.719 14.392 1.00 95.62 67 PRO A O 1
ATOM 526 N N . SER A 1 68 ? -2.801 -0.393 13.626 1.00 96.69 68 SER A N 1
ATOM 527 C CA . SER A 1 68 ? -3.167 -0.089 12.241 1.00 96.69 68 SER A CA 1
ATOM 528 C C . SER A 1 68 ? -3.893 -1.281 11.614 1.00 96.69 68 SER A C 1
ATOM 530 O O . SER A 1 68 ? -3.880 -2.384 12.163 1.00 96.69 68 SER A O 1
ATOM 532 N N . VAL A 1 69 ? -4.447 -1.099 10.414 1.00 97.31 69 VAL A N 1
ATOM 533 C CA . VAL A 1 69 ? -4.997 -2.212 9.614 1.00 97.31 69 VAL A CA 1
ATOM 534 C C . VAL A 1 69 ? -3.941 -3.287 9.299 1.00 97.31 69 VAL A C 1
ATOM 536 O O . VAL A 1 69 ? -4.261 -4.477 9.205 1.00 97.31 69 VAL A O 1
ATOM 539 N N . TYR A 1 70 ? -2.661 -2.902 9.220 1.00 97.25 70 TYR A N 1
ATOM 540 C CA . TYR A 1 70 ? -1.551 -3.818 8.955 1.00 97.25 70 TYR A CA 1
ATOM 541 C C . TYR A 1 70 ? -1.219 -4.683 10.172 1.00 97.25 70 TYR A C 1
ATOM 543 O O . TYR A 1 70 ? -1.075 -5.901 10.034 1.00 97.25 70 TYR A O 1
ATOM 551 N N . THR A 1 71 ? -1.101 -4.079 11.361 1.00 96.25 71 THR A N 1
ATOM 552 C CA . THR A 1 71 ? -0.819 -4.824 12.599 1.00 96.25 71 THR A CA 1
ATOM 553 C C . THR A 1 71 ? -2.017 -5.669 13.020 1.00 96.25 71 THR A C 1
ATOM 555 O O . THR A 1 71 ? -1.832 -6.815 13.427 1.00 96.25 71 THR A O 1
ATOM 558 N N . GLU A 1 72 ? -3.241 -5.173 12.813 1.00 95.19 72 GLU A N 1
ATOM 559 C CA . GLU A 1 72 ? -4.476 -5.940 13.001 1.00 95.19 72 GLU A CA 1
ATOM 560 C C . GLU A 1 72 ? -4.511 -7.181 12.098 1.00 95.19 72 GLU A C 1
ATOM 562 O O . GLU A 1 72 ? -4.754 -8.295 12.571 1.00 95.19 72 GLU A O 1
ATOM 567 N N . THR A 1 73 ? -4.199 -7.025 10.808 1.00 96.19 73 THR A N 1
ATOM 568 C CA . THR A 1 73 ? -4.149 -8.154 9.868 1.00 96.19 73 THR A CA 1
ATOM 569 C C . THR A 1 73 ? -3.089 -9.174 10.265 1.00 96.19 73 THR A C 1
ATOM 571 O O . THR A 1 73 ? -3.377 -10.370 10.288 1.00 96.19 73 THR A O 1
ATOM 574 N N . LEU A 1 74 ? -1.885 -8.724 10.628 1.00 95.94 74 LEU A N 1
ATOM 575 C CA . LEU A 1 74 ? -0.821 -9.623 11.078 1.00 95.94 74 LEU A CA 1
ATOM 576 C C . LEU A 1 74 ? -1.228 -10.415 12.326 1.00 95.94 74 LEU A C 1
ATOM 578 O O . LEU A 1 74 ? -0.971 -11.615 12.380 1.00 95.94 74 LEU A O 1
ATOM 582 N N . ALA A 1 75 ? -1.881 -9.773 13.296 1.00 95.25 75 ALA A N 1
ATOM 583 C CA . ALA A 1 75 ? -2.303 -10.418 14.537 1.00 95.25 75 ALA A CA 1
ATOM 584 C C . ALA A 1 75 ? -3.444 -11.429 14.338 1.00 95.25 75 ALA A C 1
ATOM 586 O O . ALA A 1 75 ? -3.506 -12.434 15.042 1.00 95.25 75 ALA A O 1
ATOM 587 N N . THR A 1 76 ? -4.351 -11.166 13.396 1.00 94.25 76 THR A N 1
ATOM 588 C CA . THR A 1 76 ? -5.579 -11.960 13.212 1.00 94.25 76 THR A CA 1
ATOM 589 C C . THR A 1 76 ? -5.459 -13.034 12.133 1.00 94.25 76 THR A C 1
ATOM 591 O O . THR A 1 76 ? -6.057 -14.100 12.261 1.00 94.25 76 THR A O 1
ATOM 594 N N . ARG A 1 77 ? -4.703 -12.764 11.062 1.00 93.88 77 ARG A N 1
ATOM 595 C CA . ARG A 1 77 ? -4.633 -13.596 9.846 1.00 93.88 77 ARG A CA 1
ATOM 596 C C . ARG A 1 77 ? -3.205 -13.950 9.427 1.00 93.88 77 ARG A C 1
ATOM 598 O O . ARG A 1 77 ? -3.023 -14.811 8.571 1.00 93.88 77 ARG A O 1
ATOM 605 N N . GLY A 1 78 ? -2.195 -13.317 10.024 1.00 95.06 78 GLY A N 1
ATOM 606 C CA . GLY A 1 78 ? -0.801 -13.453 9.610 1.00 95.06 78 GLY A CA 1
ATOM 607 C C . GLY A 1 78 ? -0.466 -12.635 8.358 1.00 95.06 78 GLY A C 1
ATOM 608 O O . GLY A 1 78 ? -1.225 -11.772 7.918 1.00 95.06 78 GLY A O 1
ATOM 609 N N . ALA A 1 79 ? 0.722 -12.866 7.797 1.00 95.31 79 ALA A N 1
ATOM 610 C CA . ALA A 1 79 ? 1.145 -12.203 6.567 1.00 95.31 79 ALA A CA 1
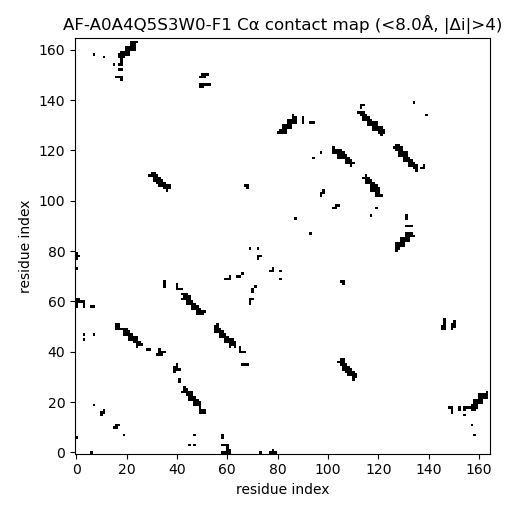ATOM 611 C C . ALA A 1 79 ? 0.414 -12.790 5.349 1.00 95.31 79 ALA A C 1
ATOM 613 O O . ALA A 1 79 ? 0.294 -14.005 5.221 1.00 95.31 79 ALA A O 1
ATOM 614 N N . GLY A 1 80 ? -0.025 -11.930 4.431 1.00 95.00 80 GLY A N 1
ATOM 615 C CA . GLY A 1 80 ? -0.729 -12.349 3.224 1.00 95.00 80 GLY A CA 1
ATOM 616 C C . GLY A 1 80 ? -1.400 -11.176 2.521 1.00 95.00 80 GLY A C 1
ATOM 617 O O . GLY A 1 80 ? -1.014 -10.021 2.717 1.00 95.00 80 GLY A O 1
ATOM 618 N N . PHE A 1 81 ? -2.409 -11.491 1.710 1.00 97.25 81 PHE A N 1
ATOM 619 C CA . PHE A 1 81 ? -3.215 -10.495 1.013 1.00 97.25 81 PHE A CA 1
ATOM 620 C C . PHE A 1 81 ? -3.976 -9.606 2.010 1.00 97.25 81 PHE A C 1
ATOM 622 O O . PHE A 1 81 ? -4.697 -10.109 2.871 1.00 97.25 81 PHE A O 1
ATOM 629 N N . HIS A 1 82 ? -3.792 -8.287 1.904 1.00 98.12 82 HIS A N 1
ATOM 630 C CA . HIS A 1 82 ? -4.353 -7.312 2.846 1.00 98.12 82 HIS A CA 1
ATOM 631 C C . HIS A 1 82 ? -5.563 -6.572 2.277 1.00 98.12 82 HIS A C 1
ATOM 633 O O . HIS A 1 82 ? -6.583 -6.429 2.955 1.00 98.12 82 HIS A O 1
ATOM 639 N N . HIS A 1 83 ? -5.426 -6.061 1.056 1.00 98.25 83 HIS A N 1
ATOM 640 C CA . HIS A 1 83 ? -6.410 -5.198 0.427 1.00 98.25 83 HIS A CA 1
ATOM 641 C C . HIS A 1 83 ? -6.276 -5.240 -1.095 1.00 98.25 83 HIS A C 1
ATOM 643 O O . HIS A 1 83 ? -5.215 -5.583 -1.617 1.00 98.25 83 HIS A O 1
ATOM 649 N N . PHE A 1 84 ? -7.338 -4.837 -1.789 1.00 96.31 84 PHE A N 1
ATOM 650 C CA . PHE A 1 84 ? -7.230 -4.329 -3.153 1.00 96.31 84 PHE A CA 1
ATOM 651 C C . PHE A 1 84 ? -7.485 -2.824 -3.136 1.00 96.31 84 PHE A C 1
ATOM 653 O O . PHE A 1 84 ? -8.269 -2.332 -2.319 1.00 96.31 84 PHE A O 1
ATOM 660 N N . LYS A 1 85 ? -6.835 -2.109 -4.051 1.00 97.06 85 LYS A N 1
ATOM 661 C CA . LYS A 1 85 ? -7.003 -0.671 -4.219 1.00 97.06 85 LYS A CA 1
ATOM 662 C C . LYS A 1 85 ? -7.818 -0.355 -5.457 1.00 97.06 85 LYS A C 1
ATOM 664 O O . LYS A 1 85 ? -7.646 -0.984 -6.500 1.00 97.06 85 LYS A O 1
ATOM 669 N N . TRP A 1 86 ? -8.676 0.648 -5.337 1.00 94.88 86 TRP A N 1
ATOM 670 C CA . TRP A 1 86 ? -9.506 1.143 -6.417 1.00 94.88 86 TRP A CA 1
ATOM 671 C C . TRP A 1 86 ? -9.489 2.671 -6.465 1.00 94.88 86 TRP A C 1
ATOM 673 O O . TRP A 1 86 ? -9.749 3.359 -5.480 1.00 94.88 86 TRP A O 1
ATOM 683 N N . GLU A 1 87 ? -9.180 3.207 -7.639 1.00 93.56 87 GLU A N 1
ATOM 684 C CA . GLU A 1 87 ? -9.261 4.632 -7.935 1.00 93.56 87 GLU A CA 1
ATOM 685 C C . GLU A 1 87 ? -10.598 4.958 -8.608 1.00 93.56 87 GLU A C 1
ATOM 687 O O . GLU A 1 87 ? -10.988 4.316 -9.587 1.00 93.56 87 GLU A O 1
ATOM 692 N N . PHE A 1 88 ? -11.281 5.978 -8.093 1.00 90.25 88 PHE A N 1
ATOM 693 C CA . PHE A 1 88 ? -12.530 6.500 -8.645 1.00 90.25 88 PHE A CA 1
ATOM 694 C C . PHE A 1 88 ? -12.294 7.873 -9.277 1.00 90.25 88 PHE A C 1
ATOM 696 O O . PHE A 1 88 ? -11.399 8.604 -8.861 1.00 90.25 88 PHE A O 1
ATOM 703 N N . GLU A 1 89 ? -13.104 8.227 -10.277 1.00 89.88 89 GLU A N 1
ATOM 704 C CA . GLU A 1 89 ? -13.100 9.583 -10.846 1.00 89.88 89 GLU A CA 1
ATOM 705 C C . GLU A 1 89 ? -13.620 10.608 -9.827 1.00 89.88 89 GLU A C 1
ATOM 707 O O . GLU A 1 89 ? -13.025 11.668 -9.659 1.00 89.88 89 GLU A O 1
ATOM 712 N N . ASP A 1 90 ? -14.681 10.251 -9.095 1.00 96.12 90 ASP A N 1
ATOM 713 C CA . ASP A 1 90 ? -15.205 11.021 -7.966 1.00 96.12 90 ASP A CA 1
ATOM 714 C C . ASP A 1 90 ? -14.952 10.264 -6.654 1.00 96.12 90 ASP A C 1
ATOM 716 O O . ASP A 1 90 ? -15.752 9.437 -6.200 1.00 96.12 90 ASP A O 1
ATOM 720 N N . TYR A 1 91 ? -13.782 10.518 -6.069 1.00 97.19 91 TYR A N 1
ATOM 721 C CA . TYR A 1 91 ? -13.361 9.912 -4.808 1.00 97.19 91 TYR A CA 1
ATOM 722 C C . TYR A 1 91 ? -14.297 10.255 -3.647 1.00 97.19 91 TYR A C 1
ATOM 724 O O . TYR A 1 91 ? -14.640 9.377 -2.854 1.00 97.19 91 TYR A O 1
ATOM 732 N N . ASP A 1 92 ? -14.729 11.512 -3.543 1.00 97.75 92 ASP A N 1
ATOM 733 C CA . ASP A 1 92 ? -15.542 11.969 -2.417 1.00 97.75 92 ASP A CA 1
ATOM 734 C C . ASP A 1 92 ? -16.941 11.330 -2.468 1.00 97.75 92 ASP A C 1
ATOM 736 O O . ASP A 1 92 ? -17.456 10.881 -1.438 1.00 97.75 92 ASP A O 1
ATOM 740 N N . ALA A 1 93 ? -17.521 11.177 -3.665 1.00 98.12 93 ALA A N 1
ATOM 741 C CA . ALA A 1 93 ? -18.756 10.418 -3.851 1.00 98.12 93 ALA A CA 1
ATOM 742 C C . ALA A 1 93 ? -18.586 8.928 -3.520 1.00 98.12 93 ALA A C 1
ATOM 744 O O . ALA A 1 93 ? -19.471 8.337 -2.894 1.00 98.12 93 ALA A O 1
ATOM 745 N N . ALA A 1 94 ? -17.457 8.314 -3.889 1.00 97.75 94 ALA A N 1
ATOM 746 C CA . ALA A 1 94 ? -17.177 6.919 -3.557 1.00 97.75 94 ALA A CA 1
ATOM 747 C C . ALA A 1 94 ? -17.034 6.718 -2.037 1.00 97.75 94 ALA A C 1
ATOM 749 O O . ALA A 1 94 ? -17.692 5.850 -1.464 1.00 97.75 94 ALA A O 1
ATOM 750 N N . VAL A 1 95 ? -16.274 7.571 -1.345 1.00 98.06 95 VAL A N 1
ATOM 751 C CA . VAL A 1 95 ? -16.164 7.541 0.124 1.00 98.06 95 VAL A CA 1
ATOM 752 C C . VAL A 1 95 ? -17.535 7.723 0.784 1.00 98.06 95 VAL A C 1
ATOM 754 O O . VAL A 1 95 ? -17.894 6.966 1.692 1.00 98.06 95 VAL A O 1
ATOM 757 N N . ALA A 1 96 ? -18.336 8.686 0.315 1.00 98.12 96 ALA A N 1
ATOM 758 C CA . ALA A 1 96 ? -19.689 8.907 0.820 1.00 98.12 96 ALA A CA 1
ATOM 759 C C . ALA A 1 96 ? -20.596 7.684 0.602 1.00 98.12 96 ALA A C 1
ATOM 761 O O . ALA A 1 96 ? -21.376 7.335 1.491 1.00 98.12 96 ALA A O 1
ATOM 762 N N . HIS A 1 97 ? -20.466 6.996 -0.537 1.00 97.25 97 HIS A N 1
ATOM 763 C CA . HIS A 1 97 ? -21.209 5.773 -0.827 1.00 97.25 97 HIS A CA 1
ATOM 764 C C . HIS A 1 97 ? -20.935 4.685 0.216 1.00 97.25 97 HIS A C 1
ATOM 766 O O . HIS A 1 97 ? -21.880 4.192 0.834 1.00 97.25 97 HIS A O 1
ATOM 772 N N . PHE A 1 98 ? -19.668 4.348 0.465 1.00 97.25 98 PHE A N 1
ATOM 773 C CA . PHE A 1 98 ? -19.303 3.321 1.446 1.00 97.25 98 PHE A CA 1
ATOM 774 C C . PHE A 1 98 ? -19.755 3.700 2.864 1.00 97.25 98 PHE A C 1
ATOM 776 O O . PHE A 1 98 ? -20.390 2.892 3.548 1.00 97.25 98 PHE A O 1
ATOM 783 N N . ARG A 1 99 ? -19.549 4.960 3.277 1.00 97.62 99 ARG A N 1
ATOM 784 C CA . ARG A 1 99 ? -20.023 5.458 4.581 1.00 97.62 99 ARG A CA 1
ATOM 785 C C . ARG A 1 99 ? -21.547 5.379 4.718 1.00 97.62 99 ARG A C 1
ATOM 787 O O . ARG A 1 99 ? -22.043 4.972 5.764 1.00 97.62 99 ARG A O 1
ATOM 794 N N . SER A 1 100 ? -22.306 5.698 3.665 1.00 98.06 100 SER A N 1
ATOM 795 C CA . SER A 1 100 ? -23.778 5.608 3.675 1.00 98.06 100 SER A CA 1
ATOM 796 C C . SER A 1 100 ? -24.304 4.177 3.848 1.00 98.06 100 SER A C 1
ATOM 798 O O . SER A 1 100 ? -25.440 3.979 4.279 1.00 98.06 100 SER A O 1
ATOM 800 N N . ARG A 1 101 ? -23.474 3.174 3.534 1.00 96.94 101 ARG A N 1
ATOM 801 C CA . ARG A 1 101 ? -23.756 1.748 3.740 1.00 96.94 101 ARG A CA 1
ATOM 802 C C . ARG A 1 101 ? -23.346 1.250 5.127 1.00 96.94 101 ARG A C 1
ATOM 804 O O . ARG A 1 101 ? -23.538 0.075 5.412 1.00 96.94 101 ARG A O 1
ATOM 811 N N . GLY A 1 102 ? -22.810 2.126 5.979 1.00 97.12 102 GLY A N 1
ATOM 812 C CA . GLY A 1 102 ? -22.332 1.771 7.313 1.00 97.12 102 GLY A CA 1
ATOM 813 C C . GLY A 1 102 ? -20.980 1.058 7.317 1.00 97.12 102 GLY A C 1
ATOM 814 O O . GLY A 1 102 ? -20.622 0.484 8.339 1.00 97.12 102 GLY A O 1
ATOM 815 N N . ILE A 1 103 ? -20.236 1.087 6.205 1.00 97.75 103 ILE A N 1
ATOM 816 C CA . ILE A 1 103 ? -18.904 0.482 6.127 1.00 97.75 103 ILE A CA 1
ATOM 817 C C . ILE A 1 103 ? -17.905 1.432 6.794 1.00 97.75 103 ILE A C 1
ATOM 819 O O . ILE A 1 103 ? -17.823 2.614 6.443 1.00 97.75 103 ILE A O 1
ATOM 823 N N . GLU A 1 104 ? -17.164 0.927 7.779 1.00 97.94 104 GLU A N 1
ATOM 824 C CA . GLU A 1 104 ? -16.230 1.721 8.577 1.00 97.94 104 GLU A CA 1
ATOM 825 C C . GLU A 1 104 ? -15.012 2.146 7.748 1.00 97.94 104 GLU A C 1
ATOM 827 O O . GLU A 1 104 ? -14.371 1.319 7.104 1.00 97.94 104 GLU A O 1
ATOM 832 N N . ALA A 1 105 ? -14.649 3.430 7.811 1.00 98.12 105 ALA A N 1
ATOM 833 C CA . ALA A 1 105 ? -13.347 3.905 7.352 1.00 98.12 105 ALA A CA 1
ATOM 834 C C . ALA A 1 105 ? -12.282 3.541 8.406 1.00 98.12 105 ALA A C 1
ATOM 836 O O . ALA A 1 105 ? -12.049 4.282 9.363 1.00 98.12 105 ALA A O 1
ATOM 837 N N . ALA A 1 106 ? -11.672 2.365 8.259 1.00 98.25 106 ALA A N 1
ATOM 838 C CA . ALA A 1 106 ? -10.705 1.823 9.211 1.00 98.25 106 ALA A CA 1
ATOM 839 C C . ALA A 1 106 ? -9.408 2.638 9.256 1.00 98.25 106 ALA A C 1
ATOM 841 O O . ALA A 1 106 ? -8.801 2.779 10.319 1.00 98.25 106 ALA A O 1
ATOM 842 N N . MET A 1 107 ? -8.978 3.179 8.115 1.00 97.75 107 MET A N 1
ATOM 843 C CA . MET A 1 107 ? -7.788 4.020 8.032 1.00 97.75 107 MET A CA 1
ATOM 844 C C . MET A 1 107 ? -7.953 5.091 6.957 1.00 97.75 107 MET A C 1
ATOM 846 O O . MET A 1 107 ? -8.398 4.798 5.853 1.00 97.75 107 MET A O 1
ATOM 850 N N . GLU A 1 108 ? -7.570 6.323 7.270 1.00 96.94 108 GLU A N 1
ATOM 851 C CA . GLU A 1 108 ? -7.624 7.469 6.358 1.00 96.94 108 GLU A CA 1
ATOM 852 C C . GLU A 1 108 ? -6.241 8.110 6.314 1.00 96.94 108 GLU A C 1
ATOM 854 O O . GLU A 1 108 ? -5.654 8.375 7.361 1.00 96.94 108 GLU A O 1
ATOM 859 N N . ILE A 1 109 ? -5.703 8.336 5.117 1.00 94.31 109 ILE A N 1
ATOM 860 C CA . ILE A 1 109 ? -4.386 8.939 4.910 1.00 94.31 109 ILE A CA 1
ATOM 861 C C . ILE A 1 109 ? -4.521 10.040 3.866 1.00 94.31 109 ILE A C 1
ATOM 863 O O . ILE A 1 109 ? -4.927 9.805 2.731 1.00 94.31 109 ILE A O 1
ATOM 867 N N . GLU A 1 110 ? -4.106 11.241 4.230 1.00 92.94 110 GLU A N 1
ATOM 868 C CA . GLU A 1 110 ? -3.941 12.361 3.320 1.00 92.94 110 GLU A CA 1
ATOM 869 C C . GLU A 1 110 ? -2.464 12.728 3.270 1.00 92.94 110 GLU A C 1
ATOM 871 O O . GLU A 1 110 ? -1.871 13.094 4.281 1.00 92.94 110 GLU A O 1
ATOM 876 N N . SER A 1 111 ? -1.868 12.616 2.085 1.00 89.75 111 SER A N 1
ATOM 877 C CA . SER A 1 111 ? -0.526 13.114 1.789 1.00 89.75 111 SER A CA 1
ATOM 878 C C . SER A 1 111 ? -0.672 14.330 0.870 1.00 89.75 111 SER A C 1
ATOM 880 O O . SER A 1 111 ? -0.921 14.148 -0.328 1.00 89.75 111 SER A O 1
ATOM 882 N N . PRO A 1 112 ? -0.562 15.566 1.397 1.00 87.81 112 PRO A N 1
ATOM 883 C CA . PRO A 1 112 ? -0.820 16.787 0.644 1.00 87.81 112 PRO A CA 1
ATOM 884 C C . PRO A 1 112 ? 0.000 16.855 -0.646 1.00 87.81 112 PRO A C 1
ATOM 886 O O . PRO A 1 112 ? 1.210 16.640 -0.640 1.00 87.81 112 PRO A O 1
ATOM 889 N N . GLY A 1 113 ? -0.672 17.140 -1.763 1.00 87.06 113 GLY A N 1
ATOM 890 C CA . GLY A 1 113 ? -0.055 17.196 -3.094 1.00 87.06 113 GLY A CA 1
ATOM 891 C C . GLY A 1 113 ? 0.270 15.835 -3.725 1.00 87.06 113 GLY A C 1
ATOM 892 O O . GLY A 1 113 ? 0.721 15.798 -4.870 1.00 87.06 113 GLY A O 1
ATOM 893 N N . VAL A 1 114 ? 0.016 14.722 -3.029 1.00 90.31 114 VAL A N 1
ATOM 894 C CA . VAL A 1 114 ? 0.358 13.369 -3.493 1.00 90.31 114 VAL A CA 1
ATOM 895 C C . VAL A 1 114 ? -0.891 12.520 -3.712 1.00 90.31 114 VAL A C 1
ATOM 897 O O . VAL A 1 114 ? -1.178 12.141 -4.846 1.00 90.31 114 VAL A O 1
ATOM 900 N N . THR A 1 115 ? -1.632 12.208 -2.648 1.00 92.88 115 THR A N 1
ATOM 901 C CA . THR A 1 115 ? -2.810 11.333 -2.721 1.00 92.88 115 THR A CA 1
ATOM 902 C C . THR A 1 115 ? -3.666 11.450 -1.465 1.00 92.88 115 THR A C 1
ATOM 904 O O . THR A 1 115 ? -3.156 11.745 -0.379 1.00 92.88 115 THR A O 1
ATOM 907 N N . ARG A 1 116 ? -4.953 11.132 -1.605 1.00 95.25 116 ARG A N 1
ATOM 908 C CA . ARG A 1 116 ? -5.818 10.722 -0.489 1.00 95.25 116 ARG A CA 1
ATOM 909 C C . ARG A 1 116 ? -6.076 9.225 -0.571 1.00 95.25 116 ARG A C 1
ATOM 911 O O . ARG A 1 116 ? -6.092 8.667 -1.669 1.00 95.25 116 ARG A O 1
ATOM 918 N N . VAL A 1 117 ? -6.223 8.585 0.580 1.00 96.06 117 VAL A N 1
ATOM 919 C CA . VAL A 1 117 ? -6.480 7.154 0.702 1.00 96.06 117 VAL A CA 1
ATOM 920 C C . VAL A 1 117 ? -7.467 6.901 1.839 1.00 96.06 117 VAL A C 1
ATOM 922 O O . VAL A 1 117 ? -7.297 7.443 2.930 1.00 96.06 117 VAL A O 1
ATOM 925 N N . THR A 1 118 ? -8.465 6.047 1.604 1.00 98.25 118 THR A N 1
ATOM 926 C CA . THR A 1 118 ? -9.361 5.526 2.651 1.00 98.25 118 THR A CA 1
ATOM 927 C C . THR A 1 118 ? -9.471 4.012 2.548 1.00 98.25 118 THR A C 1
ATOM 929 O O . THR A 1 118 ? -9.907 3.493 1.526 1.00 98.25 118 THR A O 1
ATOM 932 N N . TYR A 1 119 ? -9.133 3.307 3.623 1.00 98.44 119 TYR A N 1
ATOM 933 C CA . TYR A 1 119 ? -9.389 1.880 3.779 1.00 98.44 119 TYR A CA 1
ATOM 934 C C . TYR A 1 119 ? -10.752 1.673 4.428 1.00 98.44 119 TYR A C 1
ATOM 936 O O . TYR A 1 119 ? -11.002 2.168 5.528 1.00 98.44 119 TYR A O 1
ATOM 944 N N . PHE A 1 120 ? -11.602 0.897 3.773 1.00 98.50 120 PHE A N 1
ATOM 945 C CA . PHE A 1 120 ? -12.888 0.458 4.287 1.00 98.50 120 PHE A CA 1
ATOM 946 C C . PHE A 1 120 ? -12.801 -0.960 4.851 1.00 98.50 120 PHE A C 1
ATOM 948 O O . PHE A 1 120 ? -12.325 -1.881 4.173 1.00 98.50 120 PHE A O 1
ATOM 955 N N . ASP A 1 121 ? -13.272 -1.125 6.091 1.00 98.25 121 ASP A N 1
ATOM 956 C CA . ASP A 1 121 ? -13.346 -2.418 6.769 1.00 98.25 121 ASP A CA 1
ATOM 957 C C . ASP A 1 121 ? -14.433 -3.275 6.123 1.00 98.25 121 ASP A C 1
ATOM 959 O O . ASP A 1 121 ? -15.626 -3.087 6.338 1.00 98.25 121 ASP A O 1
ATOM 963 N N . THR A 1 122 ? -13.989 -4.176 5.258 1.00 97.50 122 THR A N 1
ATOM 964 C CA . THR A 1 122 ? -14.821 -5.140 4.524 1.00 97.50 122 THR A CA 1
ATOM 965 C C . THR A 1 122 ? -14.326 -6.560 4.783 1.00 97.50 122 THR A C 1
ATOM 967 O O . THR A 1 122 ? -14.605 -7.489 4.025 1.00 97.50 122 THR A O 1
ATOM 970 N N . VAL A 1 123 ? -13.540 -6.742 5.851 1.00 96.62 123 VAL A N 1
ATOM 971 C CA . VAL A 1 123 ? -12.861 -8.005 6.138 1.00 96.62 123 VAL A CA 1
ATOM 972 C C . VAL A 1 123 ? -13.867 -9.106 6.456 1.00 96.62 123 VAL A C 1
ATOM 974 O O . VAL A 1 123 ? -13.662 -10.242 6.033 1.00 96.62 123 VAL A O 1
ATOM 977 N N . ALA A 1 124 ? -14.958 -8.789 7.156 1.00 95.12 124 ALA A N 1
ATOM 978 C CA . ALA A 1 124 ? -15.990 -9.766 7.489 1.00 95.12 124 ALA A CA 1
ATOM 979 C C . ALA A 1 124 ? -16.753 -10.256 6.244 1.00 95.1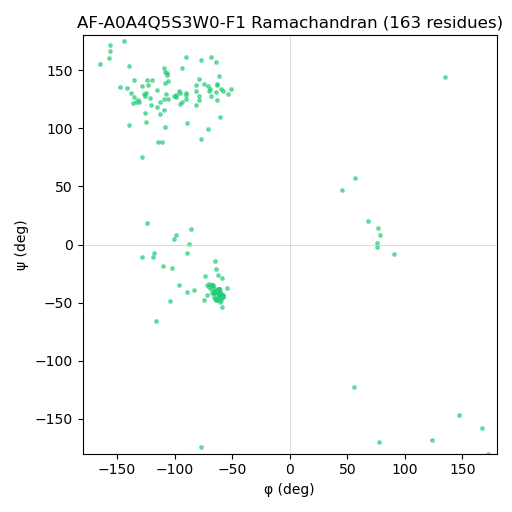2 124 ALA A C 1
ATOM 981 O O . ALA A 1 124 ? -17.129 -11.426 6.173 1.00 95.12 124 ALA A O 1
ATOM 982 N N . GLU A 1 125 ? -16.959 -9.382 5.260 1.00 95.69 125 GLU A N 1
ATOM 983 C CA . GLU A 1 125 ? -17.745 -9.654 4.057 1.00 95.69 125 GLU A CA 1
ATOM 984 C C . GLU A 1 125 ? -16.907 -10.243 2.916 1.00 95.69 125 GLU A C 1
ATOM 986 O O . GLU A 1 125 ? -17.374 -11.132 2.206 1.00 95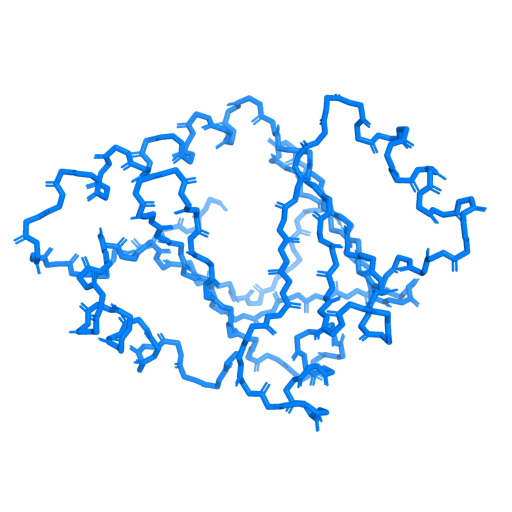.69 125 GLU A O 1
ATOM 991 N N . LEU A 1 126 ? -15.686 -9.736 2.720 1.00 95.62 126 LEU A N 1
ATOM 992 C CA . LEU A 1 126 ? -14.836 -10.026 1.557 1.00 95.62 126 LEU A CA 1
ATOM 993 C C . LEU A 1 126 ? -13.512 -10.708 1.922 1.00 95.62 126 LEU A C 1
ATOM 995 O O . LEU A 1 126 ? -12.798 -11.190 1.046 1.00 95.62 126 LEU A O 1
ATOM 999 N N . GLY A 1 127 ? -13.160 -10.762 3.207 1.00 95.56 127 GLY A N 1
ATOM 1000 C CA . GLY A 1 127 ? -11.901 -11.350 3.662 1.00 95.56 127 GLY A CA 1
ATOM 1001 C C . GLY A 1 127 ? -10.677 -10.450 3.477 1.00 95.56 127 GLY A C 1
ATOM 1002 O O . GLY A 1 127 ? -9.561 -10.911 3.704 1.00 95.56 127 GLY A O 1
ATOM 1003 N N . HIS A 1 128 ? -10.843 -9.181 3.099 1.00 97.06 128 HIS A N 1
ATOM 1004 C CA . HIS A 1 128 ? -9.778 -8.181 2.948 1.00 97.06 128 HIS A CA 1
ATOM 1005 C C . HIS A 1 128 ? -10.350 -6.765 3.095 1.00 97.06 128 HIS A C 1
ATOM 1007 O O . HIS A 1 128 ? -11.561 -6.588 3.050 1.00 97.06 128 HIS A O 1
ATOM 1013 N N . PHE A 1 129 ? -9.492 -5.758 3.255 1.00 98.31 129 PHE A N 1
ATOM 1014 C CA . PHE A 1 129 ? -9.919 -4.357 3.183 1.00 98.31 129 PHE A CA 1
ATOM 1015 C C . PHE A 1 129 ? -10.133 -3.930 1.722 1.00 98.31 129 PHE A C 1
ATOM 1017 O O . PHE A 1 129 ? -9.560 -4.522 0.802 1.00 98.31 129 PHE A O 1
ATOM 1024 N N . VAL A 1 130 ? -10.918 -2.875 1.508 1.00 98.19 130 VAL A N 1
ATOM 1025 C CA . VAL A 1 130 ? -10.962 -2.145 0.231 1.00 98.19 130 VAL A CA 1
ATOM 1026 C C . VAL A 1 130 ? -10.303 -0.795 0.436 1.00 98.19 130 VAL A C 1
ATOM 1028 O O . VAL A 1 130 ? -10.707 -0.053 1.324 1.00 98.19 130 VAL A O 1
ATOM 1031 N N . GLU A 1 131 ? -9.308 -0.464 -0.377 1.00 98.31 131 GLU A N 1
ATOM 1032 C CA . GLU A 1 131 ? -8.688 0.858 -0.383 1.00 98.31 131 GLU A CA 1
ATOM 1033 C C . GLU A 1 131 ? -9.262 1.704 -1.520 1.00 98.31 131 GLU A C 1
ATOM 1035 O O . GLU A 1 131 ? -9.229 1.299 -2.681 1.00 98.31 131 GLU A O 1
ATOM 1040 N N . LEU A 1 132 ? -9.745 2.903 -1.203 1.00 98.19 132 LEU A N 1
ATOM 1041 C CA . LEU A 1 132 ? -10.033 3.934 -2.192 1.00 98.19 132 LEU A CA 1
ATOM 1042 C C . LEU A 1 132 ? -8.852 4.887 -2.294 1.00 98.19 132 LEU A C 1
ATOM 1044 O O . LEU A 1 132 ? -8.370 5.368 -1.270 1.00 98.19 132 LEU A O 1
ATOM 1048 N N . GLY A 1 133 ? -8.420 5.185 -3.517 1.00 96.25 133 GLY A N 1
ATOM 1049 C CA . GLY A 1 133 ? -7.334 6.123 -3.789 1.00 96.25 133 GLY A CA 1
ATOM 1050 C C . GLY A 1 133 ? -7.771 7.310 -4.640 1.00 96.25 133 GLY A C 1
ATOM 1051 O O . GLY A 1 133 ? -8.519 7.150 -5.604 1.00 96.25 133 GLY A O 1
ATOM 1052 N N . ASP A 1 134 ? -7.234 8.482 -4.316 1.00 96.81 134 ASP A N 1
ATOM 1053 C CA . ASP A 1 134 ? -7.317 9.698 -5.130 1.00 96.81 134 ASP A CA 1
ATOM 1054 C C . ASP A 1 134 ? -5.922 10.299 -5.339 1.00 96.81 134 ASP A C 1
ATOM 1056 O O . ASP A 1 134 ? -5.530 11.254 -4.654 1.00 96.81 134 ASP A O 1
ATOM 1060 N N . PRO A 1 135 ? -5.112 9.686 -6.219 1.00 95.06 135 PRO A N 1
ATOM 1061 C CA . PRO A 1 135 ? -3.785 10.187 -6.516 1.00 95.06 135 PRO A CA 1
ATOM 1062 C C . PRO A 1 135 ? -3.830 11.367 -7.481 1.00 95.06 135 PRO A C 1
ATOM 1064 O O . PRO A 1 135 ? -4.562 11.361 -8.480 1.00 95.06 135 PRO A O 1
ATOM 1067 N N . THR A 1 136 ? -2.949 12.339 -7.243 1.00 95.06 136 THR A N 1
ATOM 1068 C CA . THR A 1 136 ? -2.772 13.472 -8.153 1.00 95.06 136 THR A CA 1
ATOM 1069 C C . THR A 1 136 ? -2.256 13.011 -9.523 1.00 95.06 136 THR A C 1
ATOM 1071 O O . THR A 1 136 ? -1.592 11.974 -9.626 1.00 95.06 136 THR A O 1
ATOM 1074 N N . PRO A 1 137 ? -2.479 13.792 -10.599 1.00 95.44 137 PRO A N 1
ATOM 1075 C CA . PRO A 1 137 ? -1.943 13.467 -11.922 1.00 95.44 137 PRO A CA 1
ATOM 1076 C C . PRO A 1 137 ? -0.424 13.249 -11.929 1.00 95.44 137 PRO A C 1
ATOM 1078 O O . PRO A 1 137 ? 0.064 12.337 -12.590 1.00 95.44 137 PRO A O 1
ATOM 1081 N N . ALA A 1 138 ? 0.321 14.033 -11.142 1.00 94.75 138 ALA A N 1
ATOM 1082 C CA . ALA A 1 138 ? 1.768 13.881 -11.005 1.00 94.75 138 ALA A CA 1
ATOM 1083 C C . ALA A 1 138 ? 2.149 12.540 -10.355 1.00 94.75 138 ALA A C 1
ATOM 1085 O O . ALA A 1 138 ? 3.095 11.883 -10.794 1.00 94.75 138 ALA A O 1
ATOM 1086 N N . PHE A 1 139 ? 1.395 12.096 -9.342 1.00 92.69 139 PHE A N 1
ATOM 1087 C CA . PHE A 1 139 ? 1.610 10.782 -8.741 1.00 92.69 139 PHE A CA 1
ATOM 1088 C C . PHE A 1 139 ? 1.290 9.654 -9.730 1.00 92.69 139 PHE A C 1
ATOM 1090 O O . PHE A 1 139 ? 2.087 8.727 -9.860 1.00 92.69 139 PHE A O 1
ATOM 1097 N N . ARG A 1 140 ? 0.198 9.771 -10.501 1.00 94.88 140 ARG A N 1
ATOM 1098 C CA . ARG A 1 140 ? -0.145 8.812 -11.569 1.00 94.88 140 ARG A CA 1
ATOM 1099 C C . ARG A 1 140 ? 0.922 8.743 -12.665 1.00 94.88 140 ARG A C 1
ATOM 1101 O O . ARG A 1 140 ? 1.228 7.667 -13.167 1.00 94.88 140 ARG A O 1
ATOM 1108 N N . GLU A 1 141 ? 1.526 9.871 -13.033 1.00 95.94 141 GLU A N 1
ATOM 1109 C CA . GLU A 1 141 ? 2.635 9.887 -13.993 1.00 95.94 141 GLU A CA 1
ATOM 1110 C C . GLU A 1 141 ? 3.875 9.174 -13.430 1.00 95.94 141 GLU A C 1
ATOM 1112 O O . GLU A 1 141 ? 4.540 8.412 -14.135 1.00 95.94 141 GLU A O 1
ATOM 1117 N N . SER A 1 142 ? 4.172 9.383 -12.145 1.00 93.38 142 SER A N 1
ATOM 1118 C CA . SER A 1 142 ? 5.269 8.700 -11.454 1.00 93.38 142 SER A CA 1
ATOM 1119 C C . SER A 1 142 ? 5.066 7.180 -11.423 1.00 93.38 142 SER A C 1
ATOM 1121 O O . SER A 1 142 ? 5.967 6.427 -11.799 1.00 93.38 142 SER A O 1
ATOM 1123 N N . THR A 1 143 ? 3.867 6.710 -11.065 1.00 94.19 143 THR A N 1
ATOM 1124 C CA . THR A 1 143 ? 3.552 5.273 -11.053 1.00 94.19 143 THR A CA 1
ATOM 1125 C C . THR A 1 143 ? 3.536 4.674 -12.462 1.00 94.19 143 THR A C 1
ATOM 1127 O O . THR A 1 143 ? 4.016 3.558 -12.656 1.00 94.19 143 THR A O 1
ATOM 1130 N N . ALA A 1 144 ? 3.100 5.424 -13.480 1.00 96.94 144 ALA A N 1
ATOM 1131 C CA . ALA A 1 144 ? 3.194 4.993 -14.876 1.00 96.94 144 ALA A CA 1
ATOM 1132 C C . ALA A 1 144 ? 4.652 4.798 -15.336 1.00 96.94 144 ALA A C 1
ATOM 1134 O O . ALA A 1 144 ? 4.944 3.839 -16.055 1.00 96.94 144 ALA A O 1
ATOM 1135 N N . LYS A 1 145 ? 5.583 5.655 -14.894 1.00 97.00 145 LYS A N 1
ATOM 1136 C CA . LYS A 1 145 ? 7.026 5.484 -15.153 1.00 97.00 145 LYS A CA 1
ATOM 1137 C C . LYS A 1 145 ? 7.580 4.238 -14.464 1.00 97.00 145 LYS A C 1
ATOM 1139 O O . LYS A 1 145 ? 8.333 3.494 -15.087 1.00 97.00 145 LYS A O 1
ATOM 1144 N N . MET A 1 146 ? 7.182 3.968 -13.218 1.00 97.44 146 MET A N 1
ATOM 1145 C CA . MET A 1 146 ? 7.558 2.726 -12.521 1.00 97.44 146 MET A CA 1
ATOM 1146 C C . MET A 1 146 ? 7.094 1.491 -13.292 1.00 97.44 146 MET A C 1
ATOM 1148 O O . MET A 1 146 ? 7.889 0.583 -13.520 1.00 97.44 146 MET A O 1
ATOM 1152 N N . ARG A 1 147 ? 5.847 1.492 -13.778 1.00 97.94 147 ARG A N 1
ATOM 1153 C CA . ARG A 1 147 ? 5.314 0.402 -14.605 1.00 97.94 147 ARG A CA 1
ATOM 1154 C C . ARG A 1 147 ? 6.140 0.178 -15.873 1.00 97.94 147 ARG A C 1
ATOM 1156 O O . ARG A 1 147 ? 6.461 -0.960 -16.196 1.00 97.94 147 ARG A O 1
ATOM 1163 N N . GLN A 1 148 ? 6.518 1.247 -16.578 1.00 98.12 148 GLN A N 1
ATOM 1164 C CA . GLN A 1 148 ? 7.376 1.146 -17.770 1.00 98.12 148 GLN A CA 1
ATOM 1165 C C . GLN A 1 148 ? 8.750 0.550 -17.448 1.00 98.12 148 GLN A C 1
ATOM 1167 O O . GLN A 1 148 ? 9.280 -0.233 -18.232 1.00 98.12 148 GLN A O 1
ATOM 1172 N N . ILE A 1 149 ? 9.317 0.901 -16.294 1.00 98.00 149 ILE A N 1
ATOM 1173 C CA . ILE A 1 149 ? 10.589 0.351 -15.828 1.00 98.00 149 ILE A CA 1
ATOM 1174 C C . ILE A 1 149 ? 10.469 -1.150 -15.533 1.00 98.00 149 ILE A C 1
ATOM 1176 O O . ILE A 1 149 ? 11.340 -1.901 -15.965 1.00 98.00 149 ILE A O 1
ATOM 1180 N N . CYS A 1 150 ? 9.412 -1.591 -14.841 1.00 98.19 150 CYS A N 1
ATOM 1181 C CA . CYS A 1 150 ? 9.155 -3.015 -14.594 1.00 98.19 150 CYS A CA 1
ATOM 1182 C C . CYS A 1 150 ? 8.965 -3.791 -15.901 1.00 98.19 150 CYS A C 1
ATOM 1184 O O . CYS A 1 150 ? 9.560 -4.846 -16.085 1.00 98.19 150 CYS A O 1
ATOM 1186 N N . ALA A 1 151 ? 8.222 -3.231 -16.858 1.00 97.69 151 ALA A N 1
ATOM 1187 C CA . ALA A 1 151 ? 8.002 -3.867 -18.157 1.00 97.69 151 ALA A CA 1
ATOM 1188 C C . ALA A 1 151 ? 9.293 -4.066 -18.977 1.00 97.69 151 ALA A C 1
ATOM 1190 O O . ALA A 1 151 ? 9.354 -4.958 -19.819 1.00 97.69 151 ALA A O 1
ATOM 1191 N N . ALA A 1 152 ? 10.312 -3.233 -18.753 1.00 97.38 152 ALA A N 1
ATOM 1192 C CA . ALA A 1 152 ? 11.610 -3.312 -19.424 1.00 97.38 152 ALA A CA 1
ATOM 1193 C C . ALA A 1 152 ? 12.691 -4.012 -18.580 1.00 97.38 152 ALA A C 1
ATOM 1195 O O . ALA A 1 152 ? 13.870 -3.965 -18.934 1.00 97.38 152 ALA A O 1
ATOM 1196 N N . TRP A 1 153 ? 12.320 -4.601 -17.443 1.00 98.06 153 TRP A N 1
ATOM 1197 C CA . TRP A 1 153 ? 13.269 -5.177 -16.503 1.00 98.06 153 TRP A CA 1
ATOM 1198 C C . TRP A 1 153 ? 13.910 -6.464 -17.037 1.00 98.06 153 TRP A C 1
ATOM 1200 O O . TRP A 1 153 ? 13.235 -7.332 -17.582 1.00 98.06 153 TRP A O 1
ATOM 1210 N N . ASP A 1 154 ? 15.226 -6.594 -16.865 1.00 96.25 154 ASP A N 1
ATOM 1211 C CA . ASP A 1 154 ? 16.041 -7.702 -17.380 1.00 96.25 154 ASP A CA 1
ATOM 1212 C C . ASP A 1 154 ? 16.372 -8.769 -16.319 1.00 96.25 154 ASP A C 1
ATOM 1214 O O . ASP A 1 154 ? 17.132 -9.699 -16.589 1.00 96.25 154 ASP A O 1
ATOM 1218 N N . GLY A 1 155 ? 15.824 -8.634 -15.108 1.00 95.06 155 GLY A N 1
ATOM 1219 C CA . GLY A 1 155 ? 16.086 -9.524 -13.975 1.00 95.06 155 GLY A CA 1
ATOM 1220 C C . GLY A 1 155 ? 17.250 -9.094 -13.072 1.00 95.06 155 GLY A C 1
ATOM 1221 O O . GLY A 1 155 ? 17.425 -9.672 -11.998 1.00 95.06 155 GLY A O 1
ATOM 1222 N N . ASN A 1 156 ? 18.032 -8.077 -13.450 1.00 94.75 156 ASN A N 1
ATOM 1223 C CA . ASN A 1 156 ? 19.139 -7.570 -12.635 1.00 94.75 156 ASN A CA 1
ATOM 1224 C C . ASN A 1 156 ? 18.700 -6.403 -11.748 1.00 94.75 156 ASN A C 1
ATOM 1226 O O . ASN A 1 156 ? 17.820 -5.635 -12.119 1.00 94.75 156 ASN A O 1
ATOM 1230 N N . ASP A 1 157 ? 19.349 -6.216 -10.594 1.00 94.12 157 ASP A N 1
ATOM 1231 C CA . ASP A 1 157 ? 19.028 -5.107 -9.678 1.00 94.12 157 ASP A CA 1
ATOM 1232 C C . ASP A 1 157 ? 17.542 -5.114 -9.254 1.00 94.12 157 ASP A C 1
ATOM 1234 O O . ASP A 1 157 ? 16.771 -4.184 -9.498 1.00 94.12 157 ASP A O 1
ATOM 1238 N N . ALA A 1 158 ? 17.124 -6.239 -8.659 1.00 95.94 158 ALA A N 1
ATOM 1239 C CA . ALA A 1 158 ? 15.727 -6.530 -8.327 1.00 95.94 158 ALA A CA 1
ATOM 1240 C C . ALA A 1 158 ? 15.111 -5.594 -7.278 1.00 95.94 158 ALA A C 1
ATOM 1242 O O . ALA A 1 158 ? 13.892 -5.583 -7.120 1.00 95.94 158 ALA A O 1
ATOM 1243 N N . VAL A 1 159 ? 15.922 -4.816 -6.556 1.00 97.75 159 VAL A N 1
ATOM 1244 C CA . VAL A 1 159 ? 15.453 -3.870 -5.539 1.00 97.75 159 VAL A CA 1
ATOM 1245 C C . VAL A 1 159 ? 16.153 -2.536 -5.732 1.00 97.75 159 VAL A C 1
ATOM 1247 O O . VAL A 1 159 ? 17.372 -2.448 -5.642 1.00 97.75 159 VAL A O 1
ATOM 1250 N N . ARG A 1 160 ? 15.360 -1.485 -5.928 1.00 96.50 160 ARG A N 1
ATOM 1251 C CA . ARG A 1 160 ? 15.814 -0.107 -6.096 1.00 96.50 160 ARG A CA 1
ATOM 1252 C C . ARG A 1 160 ? 15.367 0.716 -4.903 1.00 96.50 160 ARG A C 1
ATOM 1254 O O . ARG A 1 160 ? 14.175 0.942 -4.708 1.00 96.50 160 ARG A O 1
ATOM 1261 N N . GLU A 1 161 ? 16.327 1.148 -4.097 1.00 94.06 161 GLU A N 1
ATOM 1262 C CA . GLU A 1 161 ? 16.073 2.038 -2.964 1.00 94.06 161 GLU A CA 1
ATOM 1263 C C . GLU A 1 161 ? 15.662 3.422 -3.472 1.00 94.06 161 GLU A C 1
ATOM 1265 O O . GLU A 1 161 ? 16.347 4.041 -4.290 1.00 94.06 161 GLU A O 1
ATOM 1270 N N . MET A 1 162 ? 14.542 3.916 -2.962 1.00 90.44 162 MET A N 1
ATOM 1271 C CA . MET A 1 162 ? 13.996 5.214 -3.319 1.00 90.44 162 MET A CA 1
ATOM 1272 C C . MET A 1 162 ? 14.348 6.229 -2.239 1.00 90.44 162 MET A C 1
ATOM 1274 O O . MET A 1 162 ? 14.072 6.027 -1.054 1.00 90.44 162 MET A O 1
ATOM 1278 N N . ALA A 1 163 ? 14.935 7.353 -2.651 1.00 73.88 163 ALA A N 1
ATOM 1279 C CA . ALA A 1 163 ? 15.117 8.487 -1.757 1.00 73.88 163 ALA A CA 1
ATOM 1280 C C . ALA A 1 163 ? 13.743 9.026 -1.321 1.00 73.88 163 ALA A C 1
ATOM 1282 O O . ALA A 1 163 ? 12.822 9.130 -2.136 1.00 73.88 163 ALA A O 1
ATOM 1283 N N . ARG A 1 164 ? 13.602 9.378 -0.036 1.00 57.59 164 ARG A N 1
ATOM 1284 C CA . ARG A 1 164 ? 12.462 10.186 0.420 1.00 57.59 164 ARG A CA 1
ATOM 1285 C C . ARG A 1 164 ? 12.526 11.556 -0.268 1.00 57.59 164 ARG A C 1
ATOM 1287 O O . ARG A 1 164 ? 13.607 12.138 -0.349 1.00 57.59 164 ARG A O 1
ATOM 1294 N N . PHE A 1 165 ? 11.374 12.040 -0.728 1.00 44.75 165 PHE A N 1
ATOM 1295 C CA . PHE A 1 165 ? 11.153 13.461 -0.995 1.00 44.75 165 PHE A CA 1
ATOM 1296 C C . PHE A 1 165 ? 10.838 14.185 0.314 1.00 44.75 165 PHE A C 1
ATOM 1298 O O . PHE A 1 165 ? 10.191 13.548 1.183 1.00 44.75 165 PHE A O 1
#

pLDDT: mean 93.88, std 8.53, range [44.75, 98.62]

Sequence (165 aa):
MTDIFAAMAQWTGLFGVGPFFLYRIGDGARPGVSLYRGKPWQFEGLIALSFDGDLQIELIQQSNDTPSVYTETLATRGAGFHHFKWEFEDYDAAVAHFRSRGIEAAMEIESPGVTRVTYFDTVAELGHFVELGDPTPAFRESTAKMRQICAAWDGNDAVREMARF